Protein AF-A0A2T7P5N4-F1 (afdb_monomer_lite)

Sequence (130 aa):
MVQRCELTCRSDRELYFLGTLYGLHALVLLLGTFLAWETRKAAYDDVRAVRVDQVHYPELNDSKFIGLCIYNVALLSILAVVVTLTVDSSLNLRHLLNSTLVLLGTTVTQCLIFVPKVGDGNPQQCSARM

Foldseek 3Di:
DDDDDDDDDDDPCRCVVVVVVVVVVVVVLVVQLVVLVVVVVVVVVVVPDDDDDDPPVVVCPLSVLSNVLSVLVVVLVVVLVVLLVVPPPDPVVNVVVNVVSVVVSVVVNVCSNCVVVVVPPDPPVPPPDD

Structure (mmCIF, N/CA/C/O backbone):
data_AF-A0A2T7P5N4-F1
#
_entry.id   AF-A0A2T7P5N4-F1
#
loop_
_atom_site.group_PDB
_atom_site.id
_atom_site.type_symbol
_atom_site.label_atom_id
_atom_site.label_alt_id
_atom_site.label_comp_id
_atom_site.label_asym_id
_atom_site.label_entity_id
_atom_site.label_seq_id
_atom_site.pdbx_PDB_ins_code
_atom_site.Cartn_x
_atom_site.Cartn_y
_atom_site.Cartn_z
_atom_site.occupancy
_atom_site.B_iso_or_equiv
_atom_site.auth_seq_id
_atom_site.auth_comp_id
_atom_site.auth_asym_id
_atom_site.auth_atom_id
_atom_site.pdbx_PDB_model_num
ATOM 1 N N . MET A 1 1 ? 20.811 -24.859 -21.261 1.00 39.22 1 MET A N 1
ATOM 2 C CA . MET A 1 1 ? 20.280 -23.884 -20.286 1.00 39.22 1 MET A CA 1
ATOM 3 C C . MET A 1 1 ? 18.896 -23.473 -20.757 1.00 39.22 1 MET A C 1
ATOM 5 O O . MET A 1 1 ? 18.770 -23.062 -21.901 1.00 39.22 1 MET A O 1
ATOM 9 N N . VAL A 1 2 ? 17.859 -23.692 -19.948 1.00 61.31 2 VAL A N 1
ATOM 10 C CA . VAL A 1 2 ? 16.473 -23.354 -20.311 1.00 61.31 2 VAL A CA 1
ATOM 11 C C . VAL A 1 2 ? 16.280 -21.858 -20.078 1.00 61.31 2 VAL A C 1
ATOM 13 O O . VAL A 1 2 ? 16.177 -21.426 -18.934 1.00 61.31 2 VAL A O 1
ATOM 16 N N . GLN A 1 3 ? 16.268 -21.064 -21.146 1.00 53.09 3 GLN A N 1
ATOM 17 C CA . GLN A 1 3 ? 15.951 -19.641 -21.063 1.00 53.09 3 GLN A CA 1
ATOM 18 C C . GLN A 1 3 ? 14.428 -19.508 -20.985 1.00 53.09 3 GLN A C 1
ATOM 20 O O . GLN A 1 3 ? 13.729 -19.740 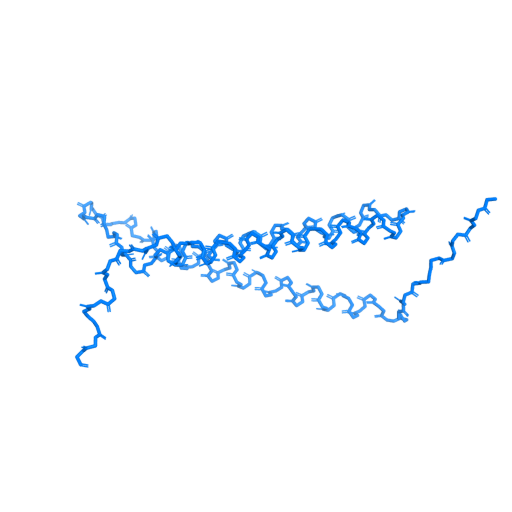-21.970 1.00 53.09 3 GLN A O 1
ATOM 25 N N . ARG A 1 4 ? 13.890 -19.225 -19.794 1.00 72.56 4 ARG A N 1
ATOM 26 C CA . ARG A 1 4 ? 12.457 -18.948 -19.645 1.00 72.56 4 ARG A CA 1
ATOM 27 C C . ARG A 1 4 ? 12.169 -17.557 -20.213 1.00 72.56 4 ARG A C 1
ATOM 29 O O . ARG A 1 4 ? 12.708 -16.578 -19.714 1.00 72.56 4 ARG A O 1
ATOM 36 N N . CYS A 1 5 ? 11.327 -17.467 -21.242 1.00 70.75 5 CYS A N 1
ATOM 37 C CA . CYS A 1 5 ? 10.735 -16.193 -21.653 1.00 70.75 5 CYS A CA 1
ATOM 38 C C . CYS A 1 5 ? 9.732 -15.745 -20.583 1.00 70.75 5 CYS A C 1
ATOM 40 O O . CYS A 1 5 ? 8.698 -16.384 -20.398 1.00 70.75 5 CYS A O 1
ATOM 42 N N . GLU A 1 6 ? 10.035 -14.656 -19.882 1.00 74.19 6 GLU A N 1
ATOM 43 C CA . GLU A 1 6 ? 9.099 -13.989 -18.977 1.00 74.19 6 GLU A CA 1
ATOM 44 C C . GLU A 1 6 ? 8.277 -12.975 -19.789 1.00 74.19 6 GLU A C 1
ATOM 46 O O . GLU A 1 6 ? 8.778 -11.927 -20.192 1.00 74.19 6 GLU A O 1
ATOM 51 N N . LEU A 1 7 ? 7.019 -13.319 -20.090 1.00 80.25 7 LEU A N 1
ATOM 52 C CA . LEU A 1 7 ? 6.088 -12.423 -20.777 1.00 80.25 7 LEU A CA 1
ATOM 53 C C . LEU A 1 7 ? 5.564 -11.388 -19.771 1.00 80.25 7 LEU A C 1
ATOM 55 O O . LEU A 1 7 ? 4.924 -11.751 -18.784 1.00 80.25 7 LEU A O 1
ATOM 59 N N . THR A 1 8 ? 5.824 -10.106 -20.015 1.00 80.00 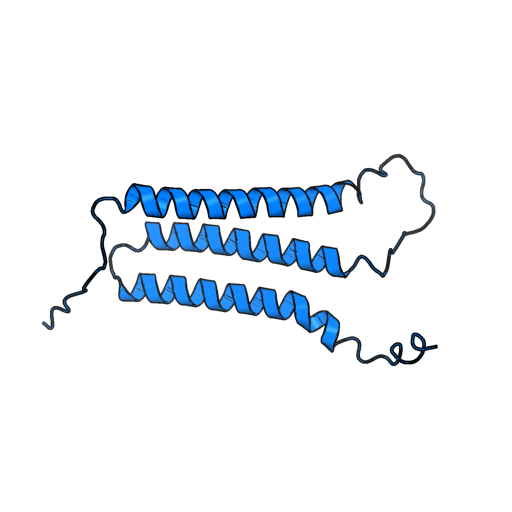8 THR A N 1
ATOM 60 C CA . THR A 1 8 ? 5.327 -9.000 -19.188 1.00 80.00 8 THR A CA 1
ATOM 61 C C . THR A 1 8 ? 4.212 -8.253 -19.912 1.00 80.00 8 THR A C 1
ATOM 63 O O . THR A 1 8 ? 4.245 -8.077 -21.129 1.00 80.00 8 THR A O 1
ATOM 66 N N . CYS A 1 9 ? 3.191 -7.830 -19.165 1.00 86.00 9 CYS A N 1
ATOM 67 C CA . CYS A 1 9 ? 2.136 -6.970 -19.691 1.00 86.00 9 CYS A CA 1
ATOM 68 C C . CYS A 1 9 ? 2.536 -5.517 -19.436 1.00 86.00 9 CYS A C 1
ATOM 70 O O . CYS A 1 9 ? 2.684 -5.127 -18.278 1.00 86.00 9 CYS A O 1
ATOM 72 N N . ARG A 1 10 ? 2.740 -4.746 -20.508 1.00 86.19 10 ARG A N 1
ATOM 73 C CA . ARG A 1 10 ? 3.181 -3.350 -20.446 1.00 86.19 10 ARG A CA 1
ATOM 74 C C . ARG A 1 10 ? 2.278 -2.478 -21.308 1.00 86.19 10 ARG A C 1
ATOM 76 O O . ARG A 1 10 ? 1.863 -2.893 -22.388 1.00 86.19 10 ARG A O 1
ATOM 83 N N . SER A 1 11 ? 1.999 -1.265 -20.848 1.00 91.06 11 SER A N 1
ATOM 84 C CA . SER A 1 11 ? 1.307 -0.239 -21.637 1.00 91.06 11 SER A CA 1
ATOM 85 C C . SER A 1 11 ? 2.268 0.893 -22.008 1.00 91.06 11 SER A C 1
ATOM 87 O O . SER A 1 11 ? 3.145 1.240 -21.218 1.00 91.06 11 SER A O 1
ATOM 89 N N . ASP A 1 12 ? 2.065 1.538 -23.160 1.00 92.44 12 ASP A N 1
ATOM 90 C CA . ASP A 1 12 ? 2.866 2.700 -23.587 1.00 92.44 12 ASP A CA 1
ATOM 91 C C . ASP A 1 12 ? 2.795 3.873 -22.597 1.00 92.44 12 ASP A C 1
ATOM 93 O O . ASP A 1 12 ? 3.736 4.655 -22.469 1.00 92.44 12 ASP A O 1
ATOM 97 N N . ARG A 1 13 ? 1.678 4.000 -21.865 1.00 92.75 13 ARG A N 1
ATOM 98 C CA . ARG A 1 13 ? 1.452 5.051 -20.854 1.00 92.75 13 ARG A CA 1
ATOM 99 C C . ARG A 1 13 ? 1.397 4.497 -19.433 1.00 92.75 13 ARG A C 1
ATOM 101 O O . ARG A 1 13 ? 0.765 5.091 -18.562 1.00 92.75 13 ARG A O 1
ATOM 108 N N . GLU A 1 14 ? 2.055 3.367 -19.191 1.00 90.94 14 GLU A N 1
ATOM 109 C CA . GLU A 1 14 ? 2.043 2.672 -17.900 1.00 90.94 14 GLU A CA 1
ATOM 110 C C . GLU A 1 14 ? 2.396 3.580 -16.718 1.00 90.94 14 GLU A C 1
ATOM 112 O O . GLU A 1 14 ? 1.709 3.540 -15.703 1.00 90.94 14 GLU A O 1
ATOM 117 N N . LEU A 1 15 ? 3.404 4.447 -16.861 1.00 91.25 15 LEU A N 1
ATOM 118 C CA . LEU A 1 15 ? 3.826 5.351 -15.788 1.00 91.25 15 LEU A CA 1
ATOM 119 C C . LEU A 1 15 ? 2.693 6.282 -15.329 1.00 91.25 15 LEU A C 1
ATOM 121 O O . LEU A 1 15 ? 2.541 6.516 -14.133 1.00 91.25 15 LEU A O 1
ATOM 125 N N . TYR A 1 16 ? 1.880 6.783 -16.265 1.00 94.44 16 TYR A N 1
ATOM 126 C CA . TYR A 1 16 ? 0.747 7.648 -15.941 1.00 94.44 16 TYR A CA 1
ATOM 127 C C . TYR A 1 16 ? -0.351 6.863 -15.225 1.00 94.44 16 TYR A C 1
ATOM 129 O O . TYR A 1 16 ? -0.810 7.286 -14.169 1.00 94.44 16 TYR A O 1
ATOM 137 N N . PHE A 1 17 ? -0.731 5.696 -15.752 1.00 93.56 17 PHE A N 1
ATOM 138 C CA . PHE A 1 17 ? -1.779 4.871 -15.147 1.00 93.56 17 PHE A CA 1
ATOM 139 C C . PHE A 1 17 ? -1.381 4.345 -13.762 1.00 93.56 17 PHE A C 1
ATOM 141 O O . PHE A 1 17 ? -2.141 4.506 -12.807 1.00 93.56 17 PHE A O 1
ATOM 148 N N . LEU A 1 18 ? -0.182 3.771 -13.627 1.00 91.19 18 LEU A N 1
ATOM 149 C CA . LEU A 1 18 ? 0.332 3.296 -12.341 1.00 91.19 18 LEU A CA 1
ATOM 150 C C . LEU A 1 18 ? 0.530 4.451 -11.359 1.00 91.19 18 LEU A C 1
ATOM 152 O O . LEU A 1 18 ? 0.155 4.322 -10.198 1.00 91.19 18 LEU A O 1
ATOM 156 N N . GLY A 1 19 ? 1.062 5.588 -11.816 1.00 91.94 19 GLY A N 1
ATOM 157 C CA . GLY A 1 19 ? 1.253 6.772 -10.982 1.00 91.94 19 GLY A CA 1
ATOM 158 C C . GLY A 1 19 ? -0.063 7.302 -10.413 1.00 91.94 19 GLY A C 1
ATOM 159 O O . GLY A 1 19 ? -0.157 7.542 -9.210 1.00 91.94 19 GLY A O 1
ATOM 160 N N . THR A 1 20 ? -1.106 7.422 -11.241 1.00 94.94 20 THR A N 1
ATOM 161 C CA . THR A 1 20 ? -2.437 7.839 -10.777 1.00 94.94 20 THR A CA 1
ATOM 162 C C . THR A 1 20 ? -3.036 6.832 -9.795 1.00 94.94 20 THR A C 1
ATOM 164 O O . THR A 1 20 ? -3.542 7.238 -8.751 1.00 94.94 20 THR A O 1
ATOM 167 N N . LEU A 1 21 ? -2.947 5.528 -10.076 1.00 92.38 21 LEU A N 1
ATOM 168 C CA . LEU A 1 21 ? -3.478 4.488 -9.187 1.00 92.38 21 LEU A CA 1
ATOM 169 C C . LEU A 1 21 ? -2.760 4.459 -7.831 1.00 92.38 21 LEU A C 1
ATOM 171 O O . LEU A 1 21 ? -3.419 4.447 -6.791 1.00 92.38 21 LEU A O 1
ATOM 175 N N . TYR A 1 22 ? -1.425 4.506 -7.820 1.00 90.75 22 TYR A N 1
ATOM 176 C CA . TYR A 1 22 ? -0.655 4.568 -6.577 1.00 90.75 22 TYR A CA 1
ATOM 177 C C . TYR A 1 22 ? -0.895 5.871 -5.814 1.00 90.75 22 TYR A C 1
ATOM 179 O O . TYR A 1 22 ? -1.012 5.840 -4.590 1.00 90.75 22 TYR A O 1
ATOM 187 N N . GLY A 1 23 ? -1.028 6.999 -6.517 1.00 92.44 23 GLY A N 1
ATOM 188 C CA . GLY A 1 23 ? -1.356 8.288 -5.910 1.00 92.44 23 GLY A CA 1
ATOM 189 C C . GLY A 1 23 ? -2.719 8.280 -5.217 1.00 92.44 23 GLY A C 1
ATOM 190 O O . GLY A 1 23 ? -2.823 8.704 -4.067 1.00 92.44 23 GLY A O 1
ATOM 191 N N . LEU A 1 24 ? -3.750 7.735 -5.871 1.00 93.88 24 LEU A N 1
ATOM 192 C CA . LEU A 1 24 ? -5.077 7.567 -5.269 1.00 93.88 24 LEU A CA 1
ATOM 193 C C . LEU A 1 24 ? -5.026 6.648 -4.045 1.00 93.88 24 LEU A C 1
ATOM 195 O O . LEU A 1 24 ? -5.609 6.970 -3.012 1.00 93.88 24 LEU A O 1
ATOM 199 N N . HIS A 1 25 ? -4.290 5.540 -4.130 1.00 88.69 25 HIS A N 1
ATOM 200 C CA . HIS A 1 25 ? -4.144 4.613 -3.011 1.00 88.69 25 HIS A CA 1
ATOM 201 C C . HIS A 1 25 ? -3.450 5.276 -1.808 1.00 88.69 25 HIS A C 1
ATOM 203 O O . HIS A 1 25 ? -3.927 5.161 -0.679 1.00 88.69 25 HIS A O 1
ATOM 209 N N . ALA A 1 26 ? -2.381 6.040 -2.046 1.00 88.19 26 ALA A N 1
ATOM 210 C CA . ALA A 1 26 ? -1.689 6.797 -1.006 1.00 88.19 26 ALA A CA 1
ATOM 211 C C . ALA A 1 26 ? -2.584 7.879 -0.384 1.00 88.19 26 ALA A C 1
ATOM 213 O O . ALA A 1 26 ? -2.590 8.042 0.834 1.00 88.19 26 ALA A O 1
ATOM 214 N N . LEU A 1 27 ? -3.382 8.582 -1.193 1.00 91.31 27 LEU A N 1
ATOM 215 C CA . LEU A 1 27 ? -4.325 9.587 -0.704 1.00 91.31 27 LEU A CA 1
ATOM 216 C C . LEU A 1 27 ? -5.401 8.962 0.193 1.00 91.31 27 LEU A C 1
ATOM 218 O O . LEU A 1 27 ? -5.683 9.494 1.264 1.00 91.31 27 LEU A O 1
ATOM 222 N N . VAL A 1 28 ? -5.951 7.807 -0.190 1.00 89.00 28 VAL A N 1
ATOM 223 C CA . VAL A 1 28 ? -6.911 7.060 0.641 1.00 89.00 28 VAL A CA 1
ATOM 224 C C . VAL A 1 28 ? -6.277 6.636 1.969 1.00 89.00 28 VAL A C 1
ATOM 226 O O . VAL A 1 28 ? -6.903 6.794 3.017 1.00 89.00 28 VAL A O 1
ATOM 229 N N . LEU A 1 29 ? -5.028 6.160 1.956 1.00 85.94 29 LEU A N 1
ATOM 230 C CA . LEU A 1 29 ? -4.306 5.796 3.179 1.00 85.94 29 LEU A CA 1
ATOM 231 C C . LEU A 1 29 ? -4.019 7.014 4.072 1.00 85.94 29 LEU A C 1
ATOM 233 O O . LEU A 1 29 ? -4.179 6.928 5.289 1.00 85.94 29 LEU A O 1
ATOM 237 N N . LEU A 1 30 ? -3.647 8.160 3.497 1.00 86.00 30 LEU A N 1
ATOM 238 C CA . LEU A 1 30 ? -3.420 9.406 4.240 1.00 86.00 30 LEU A CA 1
ATOM 239 C C . LEU A 1 30 ? -4.707 9.938 4.878 1.00 86.00 30 LEU A C 1
ATOM 241 O O . LEU A 1 30 ? -4.713 10.284 6.056 1.00 86.00 30 LEU A O 1
ATOM 245 N N . LEU A 1 31 ? -5.818 9.951 4.140 1.00 86.94 31 LEU A N 1
ATOM 246 C CA . LEU A 1 31 ? -7.113 10.341 4.698 1.00 86.94 31 LEU A CA 1
ATOM 247 C C . LEU A 1 31 ? -7.584 9.350 5.773 1.00 86.94 31 LEU A C 1
ATOM 249 O O . LEU A 1 31 ? -8.053 9.773 6.826 1.00 86.94 31 LEU A O 1
ATOM 253 N N . GLY A 1 32 ? -7.408 8.043 5.556 1.00 83.69 32 GLY A N 1
ATOM 254 C CA . GLY A 1 32 ? -7.756 7.009 6.534 1.00 83.69 32 GLY A CA 1
ATOM 255 C C . GLY A 1 32 ? -6.937 7.107 7.824 1.00 83.69 32 GLY A C 1
ATOM 256 O O . GLY A 1 32 ? -7.490 7.023 8.919 1.00 83.69 32 GLY A O 1
ATOM 257 N N . THR A 1 33 ? -5.627 7.342 7.709 1.00 80.31 33 THR A N 1
ATOM 258 C CA . THR A 1 33 ? -4.740 7.565 8.865 1.00 80.31 33 THR A CA 1
ATOM 259 C C . THR A 1 33 ? -5.048 8.871 9.585 1.00 80.31 33 THR A C 1
ATOM 261 O O . THR A 1 33 ? -5.055 8.878 10.812 1.00 80.31 33 THR A O 1
ATOM 264 N N . PHE A 1 34 ? -5.368 9.948 8.863 1.00 83.00 34 PHE A N 1
ATOM 265 C CA . PHE A 1 34 ? -5.810 11.208 9.460 1.00 83.00 34 PHE A CA 1
ATOM 266 C C . PHE A 1 34 ? -7.125 11.043 10.236 1.00 83.00 34 PHE A C 1
ATOM 268 O O . PHE A 1 34 ? -7.204 11.441 11.393 1.00 83.00 34 PHE A O 1
ATOM 275 N N . LEU A 1 35 ? -8.128 10.375 9.659 1.00 81.62 35 LEU A N 1
ATOM 276 C CA . LEU A 1 35 ? -9.391 10.062 10.343 1.00 81.62 35 LEU A CA 1
ATOM 277 C C . LEU A 1 35 ? -9.161 9.185 11.589 1.00 81.62 35 LEU A C 1
ATOM 279 O O . LEU A 1 35 ? -9.727 9.434 12.656 1.00 81.62 35 LEU A O 1
ATOM 283 N N . ALA A 1 36 ? -8.283 8.184 11.489 1.00 73.94 36 ALA A N 1
ATOM 284 C CA . ALA A 1 36 ? -7.882 7.353 12.624 1.00 73.94 36 ALA A CA 1
ATOM 285 C C . ALA A 1 36 ? -7.082 8.132 13.689 1.00 73.94 36 ALA A C 1
ATOM 287 O O . ALA A 1 36 ? -7.125 7.792 14.871 1.00 73.94 36 ALA A O 1
ATOM 288 N N . TRP A 1 37 ? -6.351 9.174 13.292 1.00 71.56 37 TRP A N 1
ATOM 289 C CA . TRP A 1 37 ? -5.626 10.054 14.201 1.00 71.56 37 TRP A CA 1
ATOM 290 C C . TRP A 1 37 ? -6.564 11.020 14.922 1.00 71.56 37 TRP A C 1
ATOM 292 O O . TRP A 1 37 ? -6.491 11.115 16.142 1.00 71.56 37 TRP A O 1
ATOM 302 N N . GLU A 1 38 ? -7.477 11.687 14.216 1.00 70.50 38 GLU A N 1
ATOM 303 C CA . GLU A 1 38 ? -8.445 12.616 14.816 1.00 70.50 38 GLU A CA 1
ATOM 304 C C . GLU A 1 38 ? -9.371 11.907 15.811 1.00 70.50 38 GLU A C 1
ATOM 306 O O . GLU A 1 38 ? -9.607 12.413 16.906 1.00 70.50 38 GLU A O 1
ATOM 311 N N . THR A 1 39 ? -9.796 10.675 15.516 1.00 67.12 39 THR A N 1
ATOM 312 C CA . THR A 1 39 ? -10.555 9.850 16.478 1.00 67.12 39 THR A CA 1
ATOM 313 C C . THR A 1 39 ? -9.755 9.485 17.736 1.00 67.12 39 THR A C 1
ATOM 315 O O . THR A 1 39 ? -10.347 9.272 18.793 1.00 67.12 39 THR A O 1
ATOM 318 N N . ARG A 1 40 ? -8.415 9.461 17.674 1.00 58.53 40 ARG A N 1
ATOM 319 C CA . ARG A 1 40 ? -7.535 9.296 18.849 1.00 58.53 40 ARG A CA 1
ATOM 320 C C . ARG A 1 40 ? -7.186 10.621 19.524 1.00 58.53 40 ARG A C 1
ATOM 322 O O . ARG A 1 40 ? -7.006 10.645 20.737 1.00 58.53 40 ARG A O 1
ATOM 329 N N . LYS A 1 41 ? -7.094 11.715 18.768 1.00 52.47 41 LYS A N 1
ATOM 330 C CA . LYS A 1 41 ? -6.781 13.055 19.273 1.00 52.47 41 LYS A CA 1
ATOM 331 C C . LYS A 1 41 ? -7.971 13.660 20.011 1.00 52.47 41 LYS A C 1
ATOM 333 O O . LYS A 1 41 ? -7.775 14.175 21.101 1.00 52.47 41 LYS A O 1
ATOM 338 N N . ALA A 1 42 ? -9.195 13.466 19.524 1.00 51.75 42 ALA A N 1
ATOM 339 C CA . ALA A 1 42 ? -10.416 13.765 20.276 1.00 51.75 42 ALA A CA 1
ATOM 340 C C . ALA A 1 42 ? -10.536 12.942 21.577 1.00 51.75 42 ALA A C 1
ATOM 342 O O . ALA A 1 42 ? -11.212 13.363 22.507 1.00 51.75 42 ALA A O 1
ATOM 343 N N . ALA A 1 43 ? -9.852 11.795 21.668 1.00 49.12 43 ALA A N 1
ATOM 344 C CA . ALA A 1 43 ? -9.745 11.008 22.897 1.00 49.12 43 ALA A CA 1
ATOM 345 C C . ALA A 1 43 ? -8.582 11.441 23.819 1.00 49.12 43 ALA A C 1
ATOM 347 O O . ALA A 1 43 ? -8.521 10.981 24.955 1.00 49.12 43 ALA A O 1
ATOM 348 N N . TYR A 1 44 ? -7.651 12.286 23.351 1.00 40.75 44 TYR A N 1
ATOM 349 C CA . TYR A 1 44 ? -6.482 12.744 24.119 1.00 40.75 44 TYR A CA 1
ATOM 350 C C . TYR A 1 44 ? -6.494 14.253 24.418 1.00 40.75 44 TYR A C 1
ATOM 352 O O . TYR A 1 44 ? -5.833 14.659 25.361 1.00 40.75 44 TYR A O 1
ATOM 360 N N . ASP A 1 45 ? -7.256 15.086 23.698 1.00 37.03 45 ASP A N 1
ATOM 361 C CA . ASP A 1 45 ? -7.372 16.546 23.922 1.00 37.03 45 ASP A CA 1
ATOM 362 C C . ASP A 1 45 ? -8.153 16.931 25.201 1.00 37.03 45 ASP A C 1
ATOM 364 O O . ASP A 1 45 ? -8.490 18.088 25.425 1.00 37.03 45 ASP A O 1
ATOM 368 N N . ASP A 1 46 ? -8.366 15.974 26.105 1.00 41.59 46 ASP A N 1
ATOM 369 C CA . ASP A 1 46 ? -8.819 16.211 27.477 1.00 41.59 46 ASP A CA 1
ATOM 370 C C . ASP A 1 46 ? -7.634 16.370 28.462 1.00 41.59 46 ASP A C 1
ATOM 372 O O . ASP A 1 46 ? -7.706 16.006 29.632 1.00 41.59 46 ASP A O 1
ATOM 376 N N . VAL A 1 47 ? -6.495 16.944 28.037 1.00 46.34 47 VAL A N 1
ATOM 377 C CA . VAL A 1 47 ? -5.362 17.276 28.944 1.00 46.34 47 VAL A CA 1
ATOM 378 C C . VAL A 1 47 ? -5.583 18.620 29.661 1.00 46.34 47 VAL A C 1
ATOM 380 O O . VAL A 1 47 ? -4.676 19.443 29.814 1.00 46.34 47 VAL A O 1
ATOM 383 N N . ARG A 1 48 ? -6.814 18.871 30.117 1.00 46.09 48 ARG A N 1
ATOM 384 C CA . ARG A 1 48 ? -7.123 19.912 31.115 1.00 46.09 48 ARG A CA 1
ATOM 385 C C . ARG A 1 48 ? -8.224 19.503 32.105 1.00 46.09 48 ARG A C 1
ATOM 387 O O . ARG A 1 48 ? -8.547 20.300 32.983 1.00 46.09 48 ARG A O 1
ATOM 394 N N . ALA A 1 49 ? -8.744 18.276 32.064 1.00 45.66 49 ALA A N 1
ATOM 395 C CA . ALA A 1 49 ? -9.630 17.793 33.116 1.00 45.66 49 ALA A CA 1
ATOM 396 C C . ALA A 1 49 ? -8.857 16.958 34.146 1.00 45.66 49 ALA A C 1
ATOM 398 O O . ALA A 1 49 ? -8.231 15.936 33.875 1.00 45.66 49 ALA A O 1
ATOM 399 N N . VAL A 1 50 ? -8.878 17.469 35.370 1.00 47.19 50 VAL A N 1
ATOM 400 C CA . VAL A 1 50 ? -8.488 16.811 36.615 1.00 47.19 50 VAL A CA 1
ATOM 401 C C . VAL A 1 50 ? -9.071 15.394 36.684 1.00 47.19 50 VAL A C 1
ATOM 403 O O . VAL A 1 50 ? -10.229 15.191 36.344 1.00 47.19 50 VAL A O 1
ATOM 406 N N . ARG A 1 51 ? -8.271 14.428 37.164 1.00 60.47 51 ARG A N 1
ATOM 407 C CA . ARG A 1 51 ? -8.649 13.014 37.342 1.00 60.47 51 ARG A CA 1
ATOM 408 C C . ARG A 1 51 ? -10.044 12.847 37.962 1.00 60.47 51 ARG A C 1
ATOM 410 O O . ARG A 1 51 ? -10.175 12.975 39.176 1.00 60.47 51 ARG A O 1
ATOM 417 N N . VAL A 1 52 ? -11.024 12.463 37.148 1.00 41.72 52 VAL A N 1
ATOM 418 C CA . VAL A 1 52 ? -12.272 11.821 37.572 1.00 41.72 52 VAL A CA 1
ATOM 419 C C . VAL A 1 52 ? -12.588 10.773 36.510 1.00 41.72 52 VAL A C 1
ATOM 421 O O . VAL A 1 52 ? -12.917 11.105 35.382 1.00 41.72 52 VAL A O 1
ATOM 424 N N . ASP A 1 53 ? -12.371 9.520 36.892 1.00 41.69 53 ASP A N 1
ATOM 425 C CA . ASP A 1 53 ? -12.730 8.292 36.191 1.00 41.69 53 ASP A CA 1
ATOM 426 C C . ASP A 1 53 ? -12.133 8.044 34.799 1.00 41.69 53 ASP A C 1
ATOM 428 O O . ASP A 1 53 ? -12.250 8.790 33.834 1.00 41.69 53 ASP A O 1
ATOM 432 N N . GLN A 1 54 ? -11.481 6.888 34.699 1.00 39.97 54 GLN A N 1
ATOM 433 C CA . GLN A 1 54 ? -11.224 6.213 33.441 1.00 39.97 54 GLN A CA 1
ATOM 434 C C . GLN A 1 54 ? -12.572 6.064 32.725 1.00 39.97 54 GLN A C 1
ATOM 436 O O . GLN A 1 54 ? -13.296 5.106 32.992 1.00 39.97 54 GLN A O 1
ATOM 441 N N . VAL A 1 55 ? -12.912 6.971 31.806 1.00 38.44 55 VAL A N 1
ATOM 442 C CA . VAL A 1 55 ? -13.982 6.728 30.833 1.00 38.44 55 VAL A CA 1
ATOM 443 C C . VAL A 1 55 ? -13.430 5.721 29.826 1.00 38.44 55 VAL A C 1
ATOM 445 O O . VAL A 1 55 ? -13.084 6.003 28.682 1.00 38.44 55 VAL A O 1
ATOM 448 N 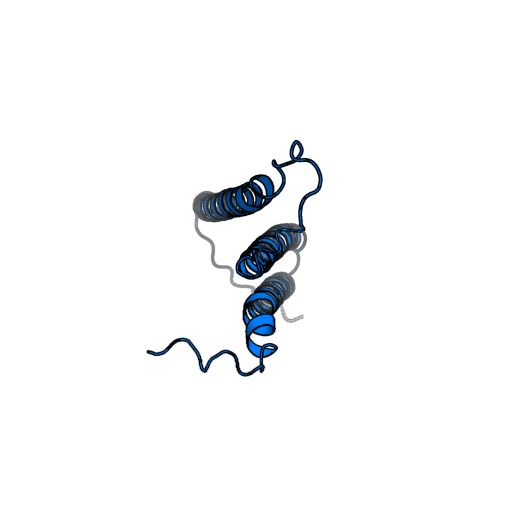N . HIS A 1 56 ? -13.287 4.499 30.328 1.00 38.56 56 HIS A N 1
ATOM 449 C CA . HIS A 1 56 ? -13.556 3.282 29.611 1.00 38.56 56 HIS A CA 1
ATOM 450 C C . HIS A 1 56 ? -14.907 3.517 28.930 1.00 38.56 56 HIS A C 1
ATOM 452 O O . HIS A 1 56 ? -15.944 3.426 29.574 1.00 38.56 56 HIS A O 1
ATOM 458 N N . TYR A 1 57 ? -14.895 3.950 27.669 1.00 39.72 57 TYR A N 1
ATOM 459 C CA . TYR A 1 57 ? -16.059 3.837 26.804 1.00 39.72 57 TYR A CA 1
ATOM 460 C C . TYR A 1 57 ? -15.978 2.414 26.235 1.00 39.72 57 TYR A C 1
ATOM 462 O O . TYR A 1 57 ? -15.223 2.195 25.280 1.00 39.72 57 TYR A O 1
ATOM 470 N N . PRO A 1 58 ? -16.635 1.417 26.864 1.00 46.25 58 PRO A N 1
ATOM 471 C CA . PRO A 1 58 ? -16.528 0.007 26.480 1.00 46.25 58 PRO A CA 1
ATOM 472 C C . PRO A 1 58 ? -17.014 -0.245 25.044 1.00 46.25 58 PRO A C 1
ATOM 474 O O . PRO A 1 58 ? -16.654 -1.252 24.445 1.00 46.25 58 PRO A O 1
ATOM 477 N N . GLU A 1 59 ? -17.728 0.710 24.445 1.00 41.06 59 GLU A N 1
ATOM 478 C CA . GLU A 1 59 ? -18.158 0.682 23.045 1.00 41.06 59 GLU A CA 1
ATOM 4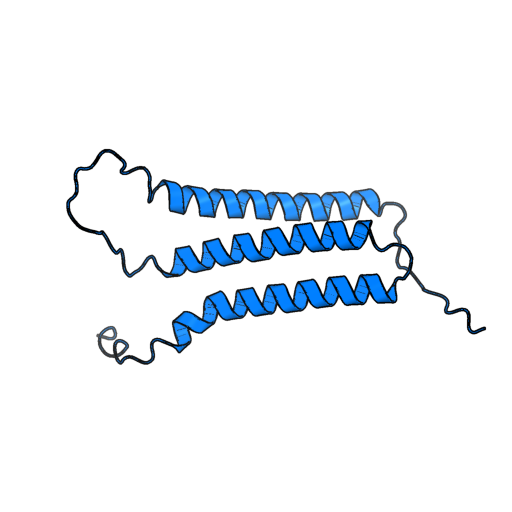79 C C . GLU A 1 59 ? -17.082 1.185 22.036 1.00 41.06 59 GLU A C 1
ATOM 481 O O . GLU A 1 59 ? -17.299 1.128 20.828 1.00 41.06 59 GLU A O 1
ATOM 486 N N . LEU A 1 60 ? -15.906 1.669 22.485 1.00 49.94 60 LEU A N 1
ATOM 487 C CA . LEU A 1 60 ? -14.823 2.235 21.640 1.00 49.94 60 LEU A CA 1
ATOM 488 C C . LEU A 1 60 ? -13.599 1.315 21.507 1.00 49.94 60 LEU A C 1
ATOM 490 O O . LEU A 1 60 ? -12.537 1.742 21.053 1.00 49.94 60 LEU A O 1
ATOM 494 N N . ASN A 1 61 ? -13.704 0.051 21.914 1.00 51.41 61 ASN A N 1
ATOM 495 C CA . ASN A 1 61 ? -12.643 -0.930 21.680 1.00 51.41 61 ASN A CA 1
ATOM 496 C C . ASN A 1 61 ? -12.522 -1.282 20.180 1.00 51.41 61 ASN A C 1
ATOM 498 O O . ASN A 1 61 ? -11.424 -1.538 19.693 1.00 51.41 61 ASN A O 1
ATOM 502 N N . ASP A 1 62 ? -13.616 -1.189 19.413 1.00 63.56 62 ASP A N 1
ATOM 503 C CA . ASP A 1 62 ? -13.633 -1.487 17.969 1.00 63.56 62 ASP A CA 1
ATOM 504 C C . ASP A 1 62 ? -12.841 -0.446 17.137 1.00 63.56 62 ASP A C 1
ATOM 506 O O . ASP A 1 62 ? -12.170 -0.793 16.161 1.00 63.56 62 ASP A O 1
ATOM 510 N N . SER A 1 63 ? -12.813 0.830 17.550 1.00 62.88 63 SER A N 1
ATOM 511 C CA . SER A 1 63 ? -12.057 1.882 16.841 1.00 62.88 63 SER A CA 1
ATOM 512 C C . SER A 1 63 ? -10.538 1.761 17.040 1.00 62.88 63 SER A C 1
ATOM 514 O O . SER A 1 63 ? -9.750 2.130 16.163 1.00 62.88 63 SER A O 1
ATOM 516 N N . LYS A 1 64 ? -10.086 1.180 18.161 1.00 67.50 64 LYS A N 1
ATOM 517 C CA . LYS A 1 64 ? -8.663 0.869 18.367 1.00 67.50 64 LYS A CA 1
ATOM 518 C C . LYS A 1 64 ? -8.180 -0.200 17.392 1.00 67.50 64 LYS A C 1
ATOM 520 O O . LYS A 1 64 ? -7.104 -0.019 16.812 1.00 67.50 64 LYS A O 1
ATOM 525 N N . PHE A 1 65 ? -8.970 -1.256 17.180 1.00 72.56 65 PHE A N 1
ATOM 526 C CA . PHE A 1 65 ? -8.660 -2.304 16.204 1.00 72.56 65 PHE A CA 1
ATOM 527 C C . PHE A 1 65 ? -8.689 -1.770 14.773 1.00 72.56 65 PHE A C 1
ATOM 529 O O . PHE A 1 65 ? -7.782 -2.086 14.002 1.00 72.56 65 PHE A O 1
ATOM 536 N N . ILE A 1 66 ? -9.640 -0.890 14.432 1.00 78.69 66 ILE A N 1
ATOM 537 C CA . ILE A 1 66 ? -9.688 -0.281 13.094 1.00 78.69 66 ILE A CA 1
ATOM 538 C C . ILE A 1 66 ? -8.463 0.601 12.825 1.00 78.69 66 ILE A C 1
ATOM 540 O O . ILE A 1 66 ? -7.851 0.499 11.761 1.00 78.69 66 ILE A O 1
ATOM 544 N N . GLY A 1 67 ? -8.023 1.383 13.817 1.00 74.88 67 GLY A N 1
ATOM 545 C CA . GLY A 1 67 ? -6.788 2.159 13.718 1.00 74.88 67 GLY A CA 1
ATOM 546 C C . GLY A 1 67 ? -5.563 1.262 13.531 1.00 74.88 67 GLY A C 1
ATOM 547 O O . GLY A 1 67 ? -4.741 1.522 12.658 1.00 74.88 67 GLY A O 1
ATOM 548 N N . LEU A 1 68 ? -5.459 0.169 14.297 1.00 75.44 68 LEU A N 1
ATOM 549 C CA . LEU A 1 68 ? -4.367 -0.807 14.180 1.00 75.44 68 LEU A CA 1
ATOM 550 C C . LEU A 1 68 ? -4.328 -1.484 12.797 1.00 75.44 68 LEU A C 1
ATOM 552 O O . LEU A 1 68 ? -3.247 -1.679 12.243 1.00 75.44 68 LEU A O 1
ATOM 556 N N . CYS A 1 69 ? -5.491 -1.777 12.212 1.00 83.06 69 CYS A N 1
ATOM 557 C CA . CYS A 1 69 ? -5.603 -2.326 10.860 1.00 83.06 69 CYS A CA 1
ATOM 558 C C . CYS A 1 69 ? -5.093 -1.348 9.795 1.00 83.06 69 CYS A C 1
ATOM 560 O O . CYS A 1 69 ? -4.333 -1.749 8.914 1.00 83.06 69 CYS A O 1
ATOM 562 N N . ILE A 1 70 ? -5.456 -0.064 9.897 1.00 83.62 70 ILE A N 1
ATOM 563 C CA . ILE A 1 70 ? -4.990 0.973 8.963 1.00 83.62 70 ILE A CA 1
ATOM 564 C C . ILE A 1 70 ? -3.460 1.103 9.029 1.00 83.62 70 ILE A C 1
ATOM 566 O O . ILE A 1 70 ? -2.811 1.159 7.985 1.00 83.62 70 ILE A O 1
ATOM 570 N N . TYR A 1 71 ? -2.865 1.065 10.229 1.00 81.75 71 TYR A N 1
ATOM 571 C CA . TYR A 1 71 ? -1.404 1.061 10.379 1.00 81.75 71 TYR A CA 1
ATOM 572 C C . TYR A 1 71 ? -0.750 -0.179 9.754 1.00 81.75 71 TYR A C 1
ATOM 574 O O . TYR A 1 71 ? 0.246 -0.042 9.042 1.00 81.75 71 TYR A O 1
ATOM 582 N N . ASN A 1 72 ? -1.312 -1.372 9.980 1.00 87.88 72 ASN A N 1
ATOM 583 C CA . ASN A 1 72 ? -0.794 -2.623 9.419 1.00 87.88 72 ASN A CA 1
ATOM 584 C C . ASN A 1 72 ? -0.789 -2.593 7.882 1.00 87.88 72 ASN A C 1
ATOM 586 O O . ASN A 1 72 ? 0.231 -2.868 7.250 1.00 87.88 72 ASN A O 1
ATOM 590 N N . VAL A 1 73 ? -1.910 -2.196 7.274 1.00 88.12 73 VAL A N 1
ATOM 591 C CA . VAL A 1 73 ? -2.041 -2.115 5.813 1.00 88.12 73 VAL A CA 1
ATOM 592 C C . VAL A 1 73 ? -1.119 -1.040 5.229 1.00 88.12 73 VAL A C 1
ATOM 594 O O . VAL A 1 73 ? -0.445 -1.300 4.232 1.00 88.12 73 VAL A O 1
ATOM 597 N N . ALA A 1 74 ? -1.021 0.135 5.862 1.00 86.31 74 ALA A N 1
ATOM 598 C CA . ALA A 1 74 ? -0.141 1.207 5.402 1.00 86.31 74 ALA A CA 1
ATOM 599 C C . ALA A 1 74 ? 1.337 0.777 5.405 1.00 86.31 74 ALA A C 1
ATOM 601 O O . ALA A 1 74 ? 2.018 0.918 4.388 1.00 86.31 74 ALA A O 1
ATOM 602 N N . LEU A 1 75 ? 1.821 0.180 6.498 1.00 86.94 75 LEU A N 1
ATOM 603 C CA . LEU A 1 75 ? 3.206 -0.295 6.601 1.00 86.94 75 LEU A CA 1
ATOM 604 C C . LEU A 1 75 ? 3.527 -1.381 5.568 1.00 86.94 75 LEU A C 1
ATOM 606 O O . LEU A 1 75 ? 4.557 -1.306 4.896 1.00 86.94 75 LEU A O 1
ATOM 610 N N . LEU A 1 76 ? 2.636 -2.361 5.403 1.00 88.50 76 LEU A N 1
ATOM 611 C CA . LEU A 1 76 ? 2.832 -3.441 4.434 1.00 88.50 76 LEU A CA 1
ATOM 612 C C . LEU A 1 76 ? 2.784 -2.940 2.987 1.00 88.50 76 LEU A C 1
ATOM 614 O O . LEU A 1 76 ? 3.539 -3.436 2.153 1.00 88.50 76 LEU A O 1
ATOM 618 N N . SER A 1 77 ? 1.959 -1.932 2.690 1.00 88.50 77 SER A N 1
ATOM 619 C CA . SER A 1 77 ? 1.902 -1.318 1.358 1.00 88.50 77 SER A CA 1
ATOM 620 C C . SER A 1 77 ? 3.196 -0.577 1.001 1.00 88.50 77 SER A C 1
ATOM 622 O O . SER A 1 77 ? 3.710 -0.748 -0.103 1.00 88.50 77 SER A O 1
ATOM 624 N N . ILE A 1 78 ? 3.782 0.166 1.949 1.00 88.88 78 ILE A N 1
ATOM 625 C CA . ILE A 1 78 ? 5.078 0.835 1.764 1.00 88.88 78 ILE A CA 1
ATOM 626 C C . ILE A 1 78 ? 6.177 -0.214 1.563 1.00 88.88 78 ILE A C 1
ATOM 628 O O . ILE A 1 78 ? 6.985 -0.097 0.641 1.00 88.88 78 ILE A O 1
ATOM 632 N N . LEU A 1 79 ? 6.176 -1.274 2.377 1.00 91.88 79 LEU A N 1
ATOM 633 C CA . LEU A 1 79 ? 7.139 -2.365 2.255 1.00 91.88 79 LEU A CA 1
ATOM 634 C C . LEU A 1 79 ? 7.042 -3.061 0.887 1.00 91.88 79 LEU A C 1
ATOM 636 O O . LEU A 1 79 ? 8.071 -3.306 0.263 1.00 91.88 79 LEU A O 1
ATOM 640 N N . ALA A 1 80 ? 5.833 -3.328 0.387 1.00 90.94 80 ALA A N 1
ATOM 641 C CA . ALA A 1 80 ? 5.624 -3.949 -0.922 1.00 90.94 80 ALA A CA 1
ATOM 642 C C . ALA A 1 80 ? 6.175 -3.091 -2.073 1.00 90.94 80 ALA A C 1
ATOM 644 O O . ALA A 1 80 ? 6.782 -3.618 -3.009 1.00 90.94 80 ALA A O 1
ATOM 645 N N . VAL A 1 81 ? 6.033 -1.763 -1.989 1.00 90.19 81 VAL A N 1
ATOM 646 C CA . VAL A 1 81 ? 6.630 -0.839 -2.965 1.00 90.19 81 VAL A CA 1
ATOM 647 C C . VAL A 1 81 ? 8.155 -0.915 -2.912 1.00 90.19 81 VAL A C 1
ATOM 649 O O . VAL A 1 81 ? 8.788 -1.090 -3.950 1.00 90.19 81 VAL A O 1
ATOM 652 N N . VAL A 1 82 ? 8.755 -0.870 -1.719 1.00 91.69 82 VAL A N 1
ATOM 653 C CA . VAL A 1 82 ? 10.217 -0.984 -1.551 1.00 91.69 82 VAL A CA 1
ATOM 654 C C . VAL A 1 82 ? 10.743 -2.315 -2.096 1.00 91.69 82 VAL A C 1
ATOM 656 O O . VAL A 1 82 ? 11.743 -2.340 -2.811 1.00 91.69 82 VAL A O 1
ATOM 659 N N . VAL A 1 83 ? 10.059 -3.425 -1.814 1.00 91.38 83 VAL A N 1
ATOM 660 C CA . VAL A 1 83 ? 10.404 -4.751 -2.351 1.00 91.38 83 VAL A CA 1
ATOM 661 C C . VAL A 1 83 ? 10.316 -4.772 -3.878 1.00 91.38 83 VAL A C 1
ATOM 663 O O . VAL A 1 83 ? 11.206 -5.291 -4.549 1.00 91.38 83 VAL A O 1
ATOM 666 N N . THR A 1 84 ? 9.274 -4.161 -4.441 1.00 88.50 84 THR A N 1
ATOM 667 C CA . THR A 1 84 ? 9.077 -4.081 -5.894 1.00 88.50 84 THR A CA 1
ATOM 668 C C . THR A 1 84 ? 10.180 -3.275 -6.583 1.00 88.50 84 THR A C 1
ATOM 670 O O . THR A 1 84 ? 10.554 -3.620 -7.699 1.00 88.50 84 THR A O 1
ATOM 673 N N . LEU A 1 85 ? 10.708 -2.238 -5.923 1.00 88.00 85 LEU A N 1
ATOM 674 C CA . LEU A 1 85 ? 11.800 -1.397 -6.431 1.00 88.00 85 LEU A CA 1
ATOM 675 C C . LEU A 1 85 ? 13.195 -2.004 -6.223 1.00 88.00 85 LEU A C 1
ATOM 677 O O . LEU A 1 85 ? 14.141 -1.599 -6.888 1.00 88.00 85 LEU A O 1
ATOM 681 N N . THR A 1 86 ? 13.354 -2.926 -5.271 1.00 90.56 86 THR A N 1
ATOM 682 C CA . THR A 1 86 ? 14.657 -3.538 -4.952 1.00 90.56 86 THR A CA 1
ATOM 683 C C . THR A 1 86 ? 14.887 -4.852 -5.693 1.00 90.56 86 THR A C 1
ATOM 685 O O . THR A 1 86 ? 16.031 -5.200 -5.987 1.00 90.56 86 THR A O 1
ATOM 688 N N . VAL A 1 87 ? 13.820 -5.586 -6.018 1.00 87.81 87 VAL A N 1
ATOM 689 C CA . VAL A 1 87 ? 13.891 -6.891 -6.683 1.00 87.81 87 VAL A CA 1
ATOM 690 C C . VAL A 1 87 ? 13.487 -6.760 -8.152 1.00 87.81 87 VAL A C 1
ATOM 692 O O . VAL A 1 87 ? 12.350 -7.042 -8.526 1.00 87.81 87 VAL A O 1
ATOM 695 N N . ASP A 1 88 ? 14.446 -6.371 -8.996 1.00 76.44 88 ASP A N 1
ATOM 696 C CA . ASP A 1 88 ? 14.265 -6.292 -10.458 1.00 76.44 88 ASP A CA 1
ATOM 697 C C . ASP A 1 88 ? 14.817 -7.509 -11.218 1.00 76.44 88 ASP A C 1
ATOM 699 O O . ASP A 1 88 ? 14.500 -7.723 -12.385 1.00 76.44 88 ASP A O 1
ATOM 703 N N . SER A 1 89 ? 15.635 -8.338 -10.568 1.00 76.50 89 SER A N 1
ATOM 704 C CA . SER A 1 89 ? 16.399 -9.403 -11.231 1.00 76.50 89 SER A CA 1
ATOM 705 C C . SER A 1 89 ? 15.592 -10.658 -11.577 1.00 76.50 89 SER A C 1
ATOM 707 O O . SER A 1 89 ? 16.050 -11.464 -12.384 1.00 76.50 89 SER A O 1
ATOM 709 N N . SER A 1 90 ? 14.419 -10.867 -10.967 1.00 84.81 90 SER A N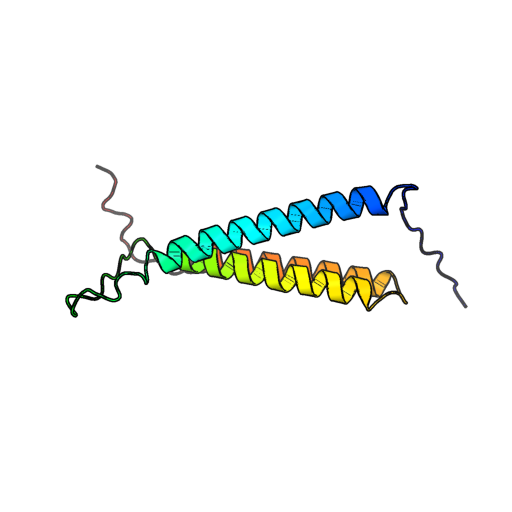 1
ATOM 710 C CA . SER A 1 90 ? 13.586 -12.049 -11.231 1.00 84.81 90 SER A CA 1
ATOM 711 C C . SER A 1 90 ? 12.095 -11.795 -10.988 1.00 84.81 90 SER A C 1
ATOM 713 O O . SER A 1 90 ? 11.673 -11.464 -9.875 1.00 84.81 90 SER A O 1
ATOM 715 N N . LEU A 1 91 ? 11.271 -12.018 -12.020 1.00 85.62 91 LEU A N 1
ATOM 716 C CA . LEU A 1 91 ? 9.819 -11.804 -11.953 1.00 85.62 91 LEU A CA 1
ATOM 717 C C . LEU A 1 91 ? 9.156 -12.754 -10.952 1.00 85.62 91 LEU A C 1
ATOM 719 O O . LEU A 1 91 ? 8.295 -12.345 -10.174 1.00 85.62 91 LEU A O 1
ATOM 723 N N . ASN A 1 92 ? 9.601 -14.012 -10.930 1.00 88.31 92 ASN A N 1
ATOM 724 C CA . ASN A 1 92 ? 9.092 -15.037 -10.017 1.00 88.31 92 ASN A CA 1
ATOM 725 C C . ASN A 1 92 ? 9.276 -14.650 -8.541 1.00 88.31 92 ASN A C 1
ATOM 727 O O . ASN A 1 92 ? 8.348 -14.796 -7.746 1.00 88.31 92 ASN A O 1
ATOM 731 N N . LEU A 1 93 ? 10.450 -14.121 -8.175 1.00 90.06 93 LEU A N 1
ATOM 732 C CA . LEU A 1 93 ? 10.734 -13.701 -6.803 1.00 90.06 93 LEU A CA 1
ATOM 733 C C . LEU A 1 93 ? 9.908 -12.474 -6.425 1.00 90.06 93 LEU A C 1
ATOM 735 O O . LEU A 1 93 ? 9.287 -12.454 -5.364 1.00 90.06 93 LEU A O 1
ATOM 739 N N . ARG A 1 94 ? 9.849 -11.475 -7.311 1.00 89.81 94 ARG A N 1
ATOM 740 C CA . ARG A 1 94 ? 9.063 -10.259 -7.077 1.00 89.81 94 ARG A CA 1
ATOM 741 C C . ARG A 1 94 ? 7.577 -10.575 -6.893 1.00 89.81 94 ARG A C 1
ATOM 743 O O . ARG A 1 94 ? 6.949 -10.055 -5.972 1.00 89.81 94 ARG A O 1
ATOM 750 N N . HIS A 1 95 ? 7.027 -11.469 -7.717 1.00 89.38 95 HIS A N 1
ATOM 751 C CA . HIS A 1 95 ? 5.642 -11.924 -7.594 1.00 89.38 95 HIS A CA 1
ATOM 752 C C . HIS A 1 95 ? 5.403 -12.694 -6.290 1.00 89.38 95 HIS A C 1
ATOM 754 O O . HIS A 1 95 ? 4.416 -12.440 -5.597 1.00 89.38 95 HIS A O 1
ATOM 760 N N . LEU A 1 96 ? 6.306 -13.612 -5.930 1.00 93.06 96 LEU A N 1
ATOM 761 C CA . LEU A 1 96 ? 6.206 -14.383 -4.692 1.00 93.06 96 LEU A CA 1
ATOM 762 C C . LEU A 1 96 ? 6.196 -13.467 -3.462 1.00 93.06 96 LEU A C 1
ATOM 764 O O . LEU A 1 96 ? 5.335 -13.619 -2.594 1.00 93.06 96 LEU A O 1
ATOM 768 N N . LEU A 1 97 ? 7.113 -12.499 -3.404 1.00 93.31 97 LEU A N 1
ATOM 769 C CA . LEU A 1 97 ? 7.215 -11.569 -2.282 1.00 93.31 97 LEU A CA 1
ATOM 770 C C . LEU A 1 97 ? 5.972 -10.681 -2.175 1.00 93.31 97 LEU A C 1
ATOM 772 O O . LEU A 1 97 ? 5.362 -10.636 -1.109 1.00 93.31 97 LEU A O 1
ATOM 776 N N . ASN A 1 98 ? 5.539 -10.048 -3.271 1.00 91.94 98 ASN A N 1
ATOM 777 C CA . ASN A 1 98 ? 4.340 -9.204 -3.248 1.00 91.94 98 ASN A CA 1
ATOM 778 C C . ASN A 1 98 ? 3.085 -9.994 -2.868 1.00 91.94 98 ASN A C 1
ATOM 780 O O . ASN A 1 98 ? 2.329 -9.554 -2.004 1.00 91.94 98 ASN A O 1
ATOM 784 N N . SER A 1 99 ? 2.873 -11.173 -3.460 1.00 93.38 99 SER A N 1
ATOM 785 C CA . SER A 1 99 ? 1.714 -12.008 -3.128 1.00 93.38 99 SER A CA 1
ATOM 786 C C . SER A 1 99 ? 1.727 -12.432 -1.661 1.00 93.38 99 SER A C 1
ATOM 788 O O . SER A 1 99 ? 0.684 -12.419 -1.013 1.00 93.38 99 SER A O 1
ATOM 790 N N . THR A 1 100 ? 2.894 -12.791 -1.121 1.00 94.31 100 THR A N 1
ATOM 791 C CA . THR A 1 100 ? 3.019 -13.204 0.283 1.00 94.31 100 THR A CA 1
ATOM 792 C C . THR A 1 100 ? 2.760 -12.035 1.229 1.00 94.31 100 THR A C 1
ATOM 794 O O . THR A 1 100 ? 2.018 -12.196 2.196 1.00 94.31 100 THR A O 1
ATOM 797 N N . LEU A 1 101 ? 3.301 -10.846 0.938 1.00 93.44 101 LEU A N 1
ATOM 798 C CA . LEU A 1 101 ? 3.039 -9.637 1.726 1.00 93.44 101 LEU A CA 1
ATOM 799 C C . LEU A 1 101 ? 1.547 -9.295 1.761 1.00 93.44 101 LEU A C 1
ATOM 801 O O . LEU A 1 101 ? 1.014 -9.005 2.832 1.00 93.44 101 LEU A O 1
ATOM 805 N N . VAL A 1 102 ? 0.869 -9.360 0.611 1.00 92.50 102 VAL A N 1
ATOM 806 C CA . VAL A 1 102 ? -0.572 -9.093 0.524 1.00 92.50 102 VAL A CA 1
ATOM 807 C C . VAL A 1 102 ? -1.359 -10.124 1.328 1.00 92.50 102 VAL A C 1
ATOM 809 O O . VAL A 1 102 ? -2.167 -9.731 2.163 1.00 92.50 102 VAL A O 1
ATOM 812 N N . LEU A 1 103 ? -1.088 -11.421 1.142 1.00 95.00 103 LEU A N 1
ATOM 813 C CA . LEU A 1 103 ? -1.786 -12.494 1.858 1.00 95.00 103 LEU A CA 1
ATOM 814 C C . LEU A 1 103 ? -1.611 -12.386 3.375 1.00 95.00 103 LEU A C 1
ATOM 816 O O . LEU A 1 103 ? -2.589 -12.492 4.117 1.00 95.00 103 LEU A O 1
ATOM 820 N N . LEU A 1 104 ? -0.385 -12.150 3.847 1.00 92.62 104 LEU A N 1
ATOM 821 C CA . LEU A 1 104 ? -0.119 -11.954 5.271 1.00 92.62 104 LEU A CA 1
ATOM 822 C C . LEU A 1 104 ? -0.832 -10.705 5.795 1.00 92.62 104 LEU A C 1
ATOM 824 O O . LEU A 1 104 ? -1.494 -10.769 6.829 1.00 92.62 104 LEU A O 1
ATOM 828 N N . GLY A 1 105 ? -0.768 -9.595 5.060 1.00 90.38 105 GLY A N 1
ATOM 829 C CA . GLY A 1 105 ? -1.421 -8.349 5.446 1.00 90.38 105 GLY A CA 1
ATOM 830 C C . GLY A 1 105 ? -2.931 -8.463 5.563 1.00 90.38 105 GLY A C 1
ATOM 831 O O . GLY A 1 105 ? -3.498 -8.048 6.575 1.00 90.38 105 GLY A O 1
ATOM 832 N N . THR A 1 106 ? -3.589 -9.067 4.574 1.00 91.19 106 THR A N 1
ATOM 833 C CA . THR A 1 106 ? -5.040 -9.280 4.609 1.00 91.19 106 THR A CA 1
ATOM 834 C C . THR A 1 106 ? -5.435 -10.261 5.704 1.00 91.19 106 THR A C 1
ATOM 836 O O . THR A 1 106 ? -6.433 -10.033 6.382 1.00 91.19 106 THR A O 1
ATOM 839 N N . THR A 1 107 ? -4.640 -11.312 5.929 1.00 93.69 107 THR A N 1
ATOM 840 C CA . THR A 1 107 ? -4.913 -12.304 6.981 1.00 93.69 107 THR A CA 1
ATOM 841 C C . THR A 1 107 ? -4.808 -11.679 8.368 1.00 93.69 107 THR A C 1
ATOM 843 O O . THR A 1 107 ? -5.714 -11.850 9.178 1.00 93.69 107 THR A O 1
ATOM 846 N N . VAL A 1 108 ? -3.757 -10.897 8.637 1.00 90.19 108 VAL A N 1
ATOM 847 C CA . VAL A 1 108 ? -3.597 -10.185 9.917 1.00 90.19 108 VAL A CA 1
ATOM 848 C C . VAL A 1 108 ? -4.745 -9.202 10.135 1.00 90.19 108 VAL A C 1
ATOM 850 O O . VAL A 1 108 ? -5.345 -9.210 11.205 1.00 90.19 108 VAL A O 1
ATOM 853 N N . THR A 1 109 ? -5.103 -8.403 9.128 1.00 88.62 109 THR A N 1
ATOM 854 C CA . THR A 1 109 ? -6.227 -7.457 9.223 1.00 88.62 109 THR A CA 1
ATOM 855 C C . THR A 1 109 ? -7.554 -8.171 9.496 1.00 88.62 109 THR A C 1
ATOM 857 O O . THR A 1 109 ? -8.304 -7.754 10.376 1.00 88.62 109 THR A O 1
ATOM 860 N N . GLN A 1 110 ? -7.824 -9.287 8.811 1.00 89.50 110 GLN A N 1
ATOM 861 C CA . GLN A 1 110 ? -9.017 -10.098 9.051 1.00 89.50 110 GLN A CA 1
ATOM 862 C C . GLN A 1 110 ? -9.021 -10.659 10.480 1.00 89.50 110 GLN A C 1
ATOM 864 O O . GLN A 1 110 ? -10.014 -10.543 11.194 1.00 89.50 110 GLN A O 1
ATOM 869 N N . CYS A 1 111 ? -7.899 -11.206 10.946 1.00 86.69 111 CYS A N 1
ATOM 870 C CA . CYS A 1 111 ? -7.786 -11.693 12.317 1.00 86.69 111 CYS A CA 1
ATOM 871 C C . CYS A 1 111 ? -8.023 -10.569 13.337 1.00 86.69 111 CYS A C 1
ATOM 873 O O . CYS A 1 111 ? -8.798 -10.754 14.266 1.00 86.69 111 CYS A O 1
ATOM 875 N N . LEU A 1 112 ? -7.432 -9.386 13.156 1.00 81.94 112 LEU A N 1
ATOM 876 C CA . LEU A 1 112 ? -7.596 -8.265 14.090 1.00 81.94 112 LEU A CA 1
ATOM 877 C C . LEU A 1 112 ? -9.050 -7.783 14.212 1.00 81.94 112 LEU A C 1
ATOM 879 O O . LEU A 1 112 ? -9.457 -7.378 15.296 1.00 81.94 112 LEU A O 1
ATOM 883 N N . ILE A 1 113 ? -9.831 -7.847 13.131 1.00 82.56 113 ILE A N 1
ATOM 884 C CA . ILE A 1 113 ? -11.243 -7.432 13.130 1.00 82.56 113 ILE A CA 1
ATOM 885 C C . ILE A 1 113 ? -12.151 -8.517 13.730 1.00 82.56 113 ILE A C 1
ATOM 887 O O . ILE A 1 113 ? -13.101 -8.201 14.449 1.00 82.56 113 ILE A O 1
ATOM 891 N N . PHE A 1 114 ? -11.887 -9.792 13.428 1.00 81.62 114 PHE A N 1
ATOM 892 C CA . PHE A 1 114 ? -12.808 -10.889 13.748 1.00 81.62 114 PHE A CA 1
ATOM 893 C C . PHE A 1 114 ? -12.459 -11.659 15.030 1.00 81.62 114 PHE A C 1
ATOM 895 O O . PHE A 1 114 ? -13.369 -12.142 15.697 1.00 81.62 114 PHE A O 1
ATOM 902 N N . VAL A 1 115 ? -11.187 -11.747 15.429 1.00 81.25 115 VAL A N 1
ATOM 903 C CA . VAL A 1 115 ? -10.766 -12.436 16.667 1.00 81.25 115 VAL A CA 1
ATOM 904 C C . VAL A 1 115 ? -11.423 -11.874 17.935 1.00 81.25 115 VAL A C 1
ATOM 906 O O . VAL A 1 115 ? -11.960 -12.685 18.692 1.00 81.25 115 VAL A O 1
ATOM 909 N N . PRO A 1 116 ? -11.458 -10.547 18.197 1.00 69.75 116 PRO A N 1
ATOM 910 C CA . PRO A 1 116 ? -12.103 -10.038 19.411 1.00 69.75 116 PRO A CA 1
ATOM 911 C C . PRO A 1 116 ? -13.597 -10.390 19.464 1.00 69.75 116 PRO A C 1
ATOM 913 O O . PRO A 1 116 ? -14.123 -10.669 20.532 1.00 69.75 116 PRO A O 1
ATOM 916 N N . LYS A 1 117 ? -14.261 -10.491 18.306 1.00 69.31 117 LYS A N 1
ATOM 917 C CA . LYS A 1 117 ? -15.685 -10.839 18.207 1.00 69.31 117 LYS A CA 1
ATOM 918 C C . LYS A 1 117 ? -15.984 -12.323 18.466 1.00 69.31 117 LYS A C 1
ATOM 920 O O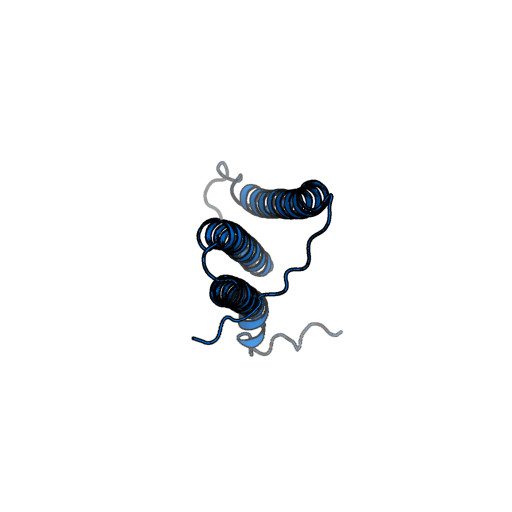 . LYS A 1 117 ? -17.108 -12.653 18.822 1.00 69.31 117 LYS A O 1
ATOM 925 N N . VAL A 1 118 ? -15.009 -13.217 18.281 1.00 74.81 118 VAL A N 1
ATOM 926 C CA . VAL A 1 118 ? -15.165 -14.670 18.511 1.00 74.81 118 VAL A CA 1
ATOM 927 C C . VAL A 1 118 ? -14.780 -15.063 19.946 1.00 74.81 118 VAL A C 1
ATOM 929 O O . VAL A 1 118 ? -15.257 -16.075 20.453 1.00 74.81 118 VAL A O 1
ATOM 932 N N . GLY A 1 119 ? -13.943 -14.260 20.613 1.00 63.41 119 GLY A N 1
ATOM 933 C CA . GLY A 1 119 ? -13.534 -14.471 22.007 1.00 63.41 119 GLY A CA 1
ATOM 934 C C . GLY A 1 119 ? -14.592 -14.087 23.047 1.00 63.41 119 GLY A C 1
ATOM 935 O O . GLY A 1 119 ? -14.592 -14.656 24.137 1.00 63.41 119 GLY A O 1
ATOM 936 N N . ASP A 1 120 ? -15.528 -13.198 22.705 1.00 54.69 120 ASP A N 1
ATOM 937 C CA . ASP A 1 120 ? -16.649 -12.793 23.568 1.00 54.69 120 ASP A CA 1
ATOM 938 C C . ASP A 1 120 ? -17.812 -13.804 23.538 1.00 54.69 120 ASP A C 1
ATOM 940 O O . ASP A 1 120 ? -18.985 -13.471 23.371 1.00 54.69 120 ASP A O 1
ATOM 944 N N . GLY A 1 121 ? -17.493 -15.079 23.757 1.00 52.59 121 GLY A N 1
ATOM 945 C CA . GLY A 1 121 ? -18.460 -16.128 24.083 1.00 52.59 121 GLY A CA 1
ATOM 946 C C . GLY A 1 121 ? -18.992 -16.018 25.519 1.00 52.59 121 GLY A C 1
ATOM 947 O O . GLY A 1 121 ? -18.966 -17.005 26.250 1.00 52.59 121 GLY A O 1
ATOM 948 N N . ASN A 1 122 ? -19.453 -14.834 25.938 1.00 45.34 122 ASN A N 1
ATOM 949 C CA . ASN A 1 122 ? -20.121 -14.593 27.224 1.00 45.34 122 ASN A CA 1
ATOM 950 C C . ASN A 1 122 ? -21.596 -14.206 26.952 1.00 45.34 122 ASN A C 1
ATOM 952 O O . ASN A 1 122 ? -21.845 -13.389 26.064 1.00 45.34 122 ASN A O 1
ATOM 956 N N . PRO A 1 123 ? -22.602 -14.774 27.650 1.00 46.19 123 PRO A N 1
ATOM 957 C CA . PRO A 1 123 ? -24.023 -14.635 27.318 1.00 46.19 123 PRO A CA 1
ATOM 958 C C . PRO A 1 123 ? -24.585 -13.235 27.634 1.00 46.19 123 PRO A C 1
ATOM 960 O O . PRO A 1 123 ? -25.359 -13.051 28.567 1.00 46.19 123 PRO A O 1
ATOM 963 N N . GLN A 1 124 ? -24.230 -12.230 26.833 1.00 51.62 124 GLN A N 1
ATOM 964 C CA . GLN A 1 124 ? -24.831 -10.886 26.856 1.00 51.62 124 GLN A CA 1
ATOM 965 C C . GLN A 1 124 ? -25.704 -10.602 25.618 1.00 51.62 124 GLN A C 1
ATOM 967 O O . GLN A 1 124 ? -26.302 -9.538 25.513 1.00 51.62 124 GLN A O 1
ATOM 972 N N . GLN A 1 125 ? -25.890 -11.575 24.718 1.00 47.69 125 GLN A N 1
ATOM 973 C CA . GLN A 1 125 ? -26.861 -11.478 23.614 1.00 47.69 125 GLN A CA 1
ATOM 974 C C . GLN A 1 125 ? -28.324 -11.735 24.032 1.00 47.69 125 GLN A C 1
ATOM 976 O O . GLN A 1 125 ? -29.226 -11.618 23.207 1.00 47.69 125 GLN A O 1
ATOM 981 N N . CYS A 1 126 ? -28.587 -12.022 25.311 1.00 48.97 126 CYS A N 1
ATOM 982 C CA . CYS A 1 126 ? -29.932 -12.236 25.851 1.00 48.97 126 CYS A CA 1
ATOM 983 C C . CYS A 1 126 ? -30.416 -11.040 26.699 1.00 48.97 126 CYS A C 1
ATOM 985 O O . CYS A 1 126 ? -30.849 -11.217 27.829 1.00 48.97 126 CYS A O 1
ATOM 987 N N . SER A 1 127 ? -30.291 -9.804 26.200 1.00 47.03 127 SER A N 1
ATOM 988 C CA . SER A 1 127 ? -30.976 -8.628 26.781 1.00 47.03 127 SER A CA 1
ATOM 989 C C . SER A 1 127 ? -31.073 -7.449 25.795 1.00 47.03 127 SER A C 1
ATOM 991 O O . SER A 1 127 ? -30.913 -6.295 26.180 1.00 47.03 127 SER A O 1
ATOM 993 N N . ALA A 1 128 ? -31.299 -7.713 24.504 1.00 45.41 128 ALA A N 1
ATOM 994 C CA . ALA A 1 128 ? -31.528 -6.652 23.508 1.00 45.41 128 ALA A CA 1
ATOM 995 C C . ALA A 1 128 ? -32.522 -7.056 22.400 1.00 45.41 128 ALA A C 1
ATOM 997 O O . ALA A 1 128 ? -32.449 -6.585 21.267 1.00 45.41 128 ALA A O 1
ATOM 998 N N . ARG A 1 129 ? -33.475 -7.929 22.732 1.00 40.72 129 ARG A N 1
ATOM 999 C CA . ARG A 1 129 ? -34.740 -8.063 22.002 1.00 40.72 129 ARG A CA 1
ATOM 1000 C C . ARG A 1 129 ? -35.864 -7.997 23.028 1.00 40.72 129 ARG A C 1
ATOM 1002 O O . ARG A 1 129 ? -36.189 -9.006 23.646 1.00 40.72 129 ARG A O 1
ATOM 1009 N N . MET A 1 130 ? -36.360 -6.780 23.257 1.00 38.19 130 MET A N 1
ATOM 1010 C CA . MET A 1 130 ? -37.781 -6.595 23.559 1.00 38.19 130 MET A CA 1
ATOM 1011 C C . MET A 1 130 ? -38.589 -6.957 22.316 1.00 38.19 130 MET A C 1
ATOM 1013 O O . MET A 1 130 ? -38.078 -6.698 21.199 1.00 38.19 130 MET A O 1
#

Secondary structure (DSSP, 8-state):
-----------TTHHHHHHHHHHHHHHHHHHHHHHHHHHHHTTT--TTS-S------GGGHHHHHHHHHHHHHHHHHHHHHHHHHH--S-HHHHHHHHHHHHHHHHHHHHHHHHHHHHH--SS-SSSS--

pLDDT: mean 74.42, std 18.89, range [37.03, 95.0]

InterPro domains:
  IPR002455 GPCR family 3, GABA-B receptor [PTHR10519] (8-117)
  IPR017978 GPCR family 3, C-terminal [PF00003] (6-117)
  IPR017978 GPCR family 3, C-terminal [PS50259] (1-118)

Organism: Pomacea canaliculata (NCBI:txid400727)

Radius of gyration: 21.82 Å; chains: 1; bounding box: 58×44×61 Å